Protein AF-A0A0G1TMY6-F1 (afdb_monomer_lite)

Structure (mmCIF, N/CA/C/O backbone):
data_AF-A0A0G1TMY6-F1
#
_entry.id   AF-A0A0G1TMY6-F1
#
loop_
_atom_site.group_PDB
_atom_site.id
_atom_site.type_symbol
_atom_site.label_atom_id
_atom_site.label_alt_id
_atom_site.label_comp_id
_atom_site.label_asym_id
_atom_site.label_entity_id
_atom_site.label_seq_id
_atom_site.pdbx_PDB_ins_code
_atom_site.Cartn_x
_atom_site.Cartn_y
_atom_site.Cartn_z
_atom_site.occupancy
_atom_site.B_iso_or_equiv
_atom_site.auth_seq_id
_atom_site.auth_comp_id
_atom_site.auth_asym_id
_atom_site.auth_atom_id
_atom_site.pdbx_PDB_model_num
ATOM 1 N N . MET A 1 1 ? -32.795 -0.953 56.205 1.00 45.03 1 MET A N 1
ATOM 2 C CA . MET A 1 1 ? -31.679 -1.814 55.763 1.00 45.03 1 MET A CA 1
ATOM 3 C C . MET A 1 1 ? -31.651 -1.761 54.246 1.00 45.03 1 MET A C 1
ATOM 5 O O . MET A 1 1 ? -32.540 -2.309 53.613 1.00 45.03 1 MET A O 1
ATOM 9 N N . LEU A 1 2 ? -30.744 -0.960 53.686 1.00 40.75 2 LEU A N 1
ATOM 10 C CA . LEU A 1 2 ? -30.638 -0.707 52.250 1.00 40.75 2 LEU A CA 1
ATOM 11 C C . LEU A 1 2 ? -29.616 -1.697 51.680 1.00 40.75 2 LEU A C 1
ATOM 13 O O . LEU A 1 2 ? -28.454 -1.643 52.072 1.00 40.75 2 LEU A O 1
ATOM 17 N N . LEU A 1 3 ? -30.034 -2.599 50.792 1.00 39.88 3 LEU A N 1
ATOM 18 C CA . LEU A 1 3 ? -29.113 -3.431 50.017 1.00 39.88 3 LEU A CA 1
ATOM 19 C C . LEU A 1 3 ? -29.182 -2.973 48.557 1.00 39.88 3 LEU A C 1
ATOM 21 O O . LEU A 1 3 ? -30.090 -3.339 47.817 1.00 39.88 3 LEU A O 1
ATOM 25 N N . ILE A 1 4 ? -28.234 -2.123 48.160 1.00 51.28 4 ILE A N 1
ATOM 26 C CA . ILE A 1 4 ? -27.965 -1.824 46.753 1.00 51.28 4 ILE A CA 1
ATOM 27 C C . ILE A 1 4 ? -27.020 -2.916 46.255 1.00 51.28 4 ILE A C 1
ATOM 29 O O . ILE A 1 4 ? -25.858 -2.950 46.655 1.00 51.28 4 ILE A O 1
ATOM 33 N N . ILE A 1 5 ? -27.495 -3.796 45.374 1.00 53.25 5 ILE A N 1
ATOM 34 C CA . ILE A 1 5 ? -26.620 -4.712 44.636 1.00 53.25 5 ILE A CA 1
ATOM 35 C C . ILE A 1 5 ? -26.305 -4.053 43.291 1.00 53.25 5 ILE A C 1
ATOM 37 O O . ILE A 1 5 ? -26.993 -4.254 42.295 1.00 53.25 5 ILE A O 1
ATOM 41 N N . SER A 1 6 ? -25.271 -3.209 43.277 1.00 55.19 6 SER A N 1
ATOM 42 C CA . SER A 1 6 ? -24.678 -2.671 42.050 1.00 55.19 6 SER A CA 1
ATOM 43 C C . SER A 1 6 ? -23.690 -3.691 41.487 1.00 55.19 6 SER A C 1
ATOM 45 O O . SER A 1 6 ? -22.488 -3.605 41.727 1.00 55.19 6 SER A O 1
ATOM 47 N N . GLY A 1 7 ? -24.195 -4.662 40.731 1.00 44.66 7 GLY A N 1
ATOM 48 C CA . GLY A 1 7 ? -23.375 -5.539 39.901 1.00 44.66 7 GLY A CA 1
ATOM 49 C C . GLY A 1 7 ? -23.225 -4.953 38.501 1.00 44.66 7 GLY A C 1
ATOM 50 O O . GLY A 1 7 ? -23.896 -5.401 37.579 1.00 44.66 7 GLY A O 1
ATOM 51 N N . LYS A 1 8 ? -22.368 -3.939 38.318 1.00 49.59 8 LYS A N 1
ATOM 52 C CA . LYS A 1 8 ? -21.868 -3.619 36.973 1.00 49.59 8 LYS A CA 1
ATOM 53 C C . LYS A 1 8 ? -20.913 -4.739 36.583 1.00 49.59 8 LYS A C 1
ATOM 55 O O . LYS A 1 8 ? -19.753 -4.729 36.984 1.00 49.59 8 LYS A O 1
ATOM 60 N N . THR A 1 9 ? -21.410 -5.715 35.834 1.00 45.44 9 THR A N 1
ATOM 61 C CA . THR A 1 9 ? -20.580 -6.725 35.180 1.00 45.44 9 THR A CA 1
ATOM 62 C C . THR A 1 9 ? -19.679 -6.007 34.181 1.00 45.44 9 THR A C 1
ATOM 64 O O . THR A 1 9 ? -20.089 -5.692 33.068 1.00 45.44 9 THR A O 1
ATOM 67 N N . SER A 1 10 ? -18.454 -5.679 34.583 1.00 50.59 10 SER A N 1
ATOM 68 C CA . SER A 1 10 ? -17.444 -5.176 33.663 1.00 50.59 10 SER A CA 1
ATOM 69 C C . SER A 1 10 ? -16.923 -6.362 32.858 1.00 50.59 10 SER A C 1
ATOM 71 O O . SER A 1 10 ? -15.898 -6.952 33.202 1.00 50.59 10 SER A O 1
ATOM 73 N N . ILE A 1 11 ? -17.638 -6.734 31.792 1.00 53.34 11 ILE A N 1
ATOM 74 C CA . ILE A 1 11 ? -16.990 -7.438 30.689 1.00 53.34 11 ILE A CA 1
ATOM 75 C C . ILE A 1 11 ? -15.902 -6.472 30.224 1.00 53.34 11 ILE A C 1
ATOM 77 O O . ILE A 1 11 ? -16.202 -5.374 29.757 1.00 53.34 11 ILE A O 1
ATOM 81 N N . ARG A 1 12 ? -14.631 -6.827 30.436 1.00 52.81 12 ARG A N 1
ATOM 82 C CA . ARG A 1 12 ? -13.525 -6.194 29.717 1.00 52.81 12 ARG A CA 1
ATOM 83 C C . ARG A 1 12 ? -13.838 -6.456 28.250 1.00 52.81 12 ARG A C 1
ATOM 85 O O . ARG A 1 12 ? -13.620 -7.569 27.782 1.00 52.81 12 ARG A O 1
ATOM 92 N N . ALA A 1 13 ? -14.451 -5.489 27.573 1.00 53.78 13 ALA A N 1
ATOM 93 C CA . ALA A 1 13 ? -14.587 -5.530 26.134 1.00 53.78 13 ALA A CA 1
ATOM 94 C C . ALA A 1 13 ? -13.156 -5.629 25.608 1.00 53.78 13 ALA A C 1
ATOM 96 O O . ALA A 1 13 ? -12.384 -4.679 25.732 1.00 53.78 13 ALA A O 1
ATOM 97 N N . ALA A 1 14 ? -12.758 -6.810 25.137 1.00 56.72 14 ALA A N 1
ATOM 98 C CA . ALA A 1 14 ? -11.643 -6.867 24.215 1.00 56.72 14 ALA A CA 1
ATOM 99 C C . ALA A 1 14 ? -12.037 -5.926 23.073 1.00 56.72 14 ALA A C 1
ATOM 101 O O . ALA A 1 14 ? -13.145 -6.057 22.546 1.00 56.72 14 ALA A O 1
ATOM 102 N N . GLU A 1 15 ? -11.209 -4.924 22.775 1.00 69.81 15 GLU A N 1
ATOM 103 C CA . GLU A 1 15 ? -11.466 -4.080 21.615 1.00 69.81 15 GLU A CA 1
ATOM 104 C C . GLU A 1 15 ? -11.526 -4.997 20.397 1.00 69.81 15 GLU A C 1
ATOM 106 O O . GLU A 1 15 ? -10.568 -5.701 20.077 1.00 69.81 15 GLU A O 1
ATOM 111 N N . LEU A 1 16 ? -12.704 -5.059 19.785 1.00 83.69 16 LEU A N 1
ATOM 112 C CA . LEU A 1 16 ? -12.923 -5.817 18.571 1.00 83.69 16 LEU A CA 1
ATOM 113 C C . LEU A 1 16 ? -12.031 -5.224 17.475 1.00 83.69 16 LEU A C 1
ATOM 115 O O . LEU A 1 16 ? -12.113 -4.030 17.187 1.00 83.69 16 LEU A O 1
ATOM 119 N N . ASP A 1 17 ? -11.189 -6.055 16.865 1.00 90.25 17 ASP A N 1
ATOM 120 C CA . ASP A 1 17 ? -10.366 -5.634 15.736 1.00 90.25 17 ASP A CA 1
ATOM 121 C C . ASP A 1 17 ? -11.223 -5.549 14.467 1.00 90.25 17 ASP A C 1
ATOM 123 O O . ASP A 1 17 ? -11.529 -6.553 13.828 1.00 90.25 17 ASP A O 1
ATOM 127 N N . LEU A 1 18 ? -11.617 -4.327 14.121 1.00 94.38 18 LEU A N 1
ATOM 128 C CA . LEU A 1 18 ? -12.495 -4.021 12.993 1.00 94.38 18 LEU A CA 1
ATOM 129 C C . LEU A 1 18 ? -11.741 -3.747 11.681 1.00 94.38 18 LEU A C 1
ATOM 131 O O . LEU A 1 18 ? -12.359 -3.422 10.667 1.00 94.38 18 LEU A O 1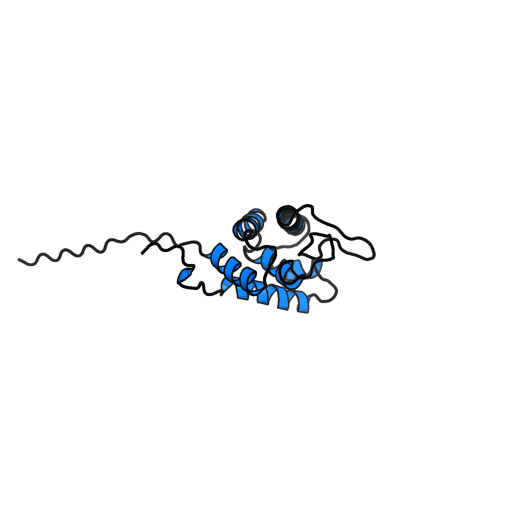
ATOM 135 N N . ARG A 1 19 ? -10.407 -3.849 11.663 1.00 97.25 19 ARG A N 1
ATOM 136 C CA . ARG A 1 19 ? -9.581 -3.412 10.521 1.00 97.25 19 ARG A CA 1
ATOM 137 C C . ARG A 1 19 ? -9.896 -4.168 9.232 1.00 97.25 19 ARG A C 1
ATOM 139 O O . ARG A 1 19 ? -9.962 -3.564 8.159 1.00 97.25 19 ARG A O 1
ATOM 146 N N . ALA A 1 20 ? -10.117 -5.478 9.328 1.00 97.31 20 ALA A N 1
ATOM 147 C CA . ALA A 1 20 ? -10.471 -6.302 8.176 1.00 97.31 20 ALA A CA 1
ATOM 148 C C . ALA A 1 20 ? -11.829 -5.893 7.586 1.00 97.31 20 ALA A C 1
ATOM 150 O O . ALA A 1 20 ? -11.965 -5.780 6.369 1.00 97.31 20 ALA A O 1
ATOM 151 N N . ASP A 1 21 ? -12.809 -5.593 8.438 1.00 96.69 21 ASP A N 1
ATOM 152 C CA . ASP A 1 21 ? -14.136 -5.146 8.016 1.00 96.69 21 ASP A CA 1
ATOM 153 C C . ASP A 1 21 ? -14.086 -3.748 7.384 1.00 96.69 21 ASP A C 1
ATOM 155 O O . ASP A 1 21 ? -14.669 -3.520 6.323 1.00 96.69 21 ASP A O 1
ATOM 159 N N . GLN A 1 22 ? -13.305 -2.829 7.959 1.00 97.94 22 GLN A N 1
ATOM 160 C CA . GLN A 1 22 ? -13.047 -1.511 7.371 1.00 97.94 22 GLN A CA 1
ATOM 161 C C . GLN A 1 22 ? -12.442 -1.618 5.966 1.00 97.94 22 GLN A C 1
ATOM 163 O O . GLN A 1 22 ? -12.885 -0.952 5.025 1.00 97.94 22 GLN A O 1
ATOM 168 N N . MET A 1 23 ? -11.443 -2.487 5.798 1.00 98.56 23 MET A N 1
ATOM 169 C CA . MET A 1 23 ? -10.831 -2.734 4.497 1.00 98.56 23 MET A CA 1
ATOM 170 C C . MET A 1 23 ? -11.834 -3.352 3.518 1.00 98.56 23 MET A C 1
ATOM 172 O O . MET A 1 23 ? -11.931 -2.893 2.378 1.00 98.56 23 MET A O 1
ATOM 176 N N . ARG A 1 24 ? -12.634 -4.325 3.970 1.00 98.19 24 ARG A N 1
ATOM 177 C CA . ARG A 1 24 ? -13.669 -4.980 3.162 1.00 98.19 24 ARG A CA 1
ATOM 178 C C . ARG A 1 24 ? -14.692 -3.993 2.620 1.00 98.19 24 ARG A C 1
ATOM 180 O O . ARG A 1 24 ? -15.034 -4.075 1.439 1.00 98.19 24 ARG A O 1
ATOM 187 N N . VAL A 1 25 ? -15.151 -3.038 3.433 1.00 98.06 25 VAL A N 1
ATOM 188 C CA . VAL A 1 25 ? -16.073 -1.974 2.996 1.00 98.06 25 VAL A CA 1
ATOM 189 C C . VAL A 1 25 ? -15.495 -1.216 1.799 1.00 98.06 25 VAL A C 1
ATOM 191 O O . VAL A 1 25 ? -16.181 -1.000 0.795 1.00 98.06 25 VAL A O 1
ATOM 194 N N . VAL A 1 26 ? -14.214 -0.843 1.867 1.00 98.38 26 VAL A N 1
ATOM 195 C CA . VAL A 1 26 ? -13.546 -0.122 0.778 1.00 98.38 26 VAL A CA 1
ATOM 196 C C . VAL A 1 26 ? -13.371 -1.018 -0.445 1.00 98.38 26 VAL A C 1
ATOM 198 O O . VAL A 1 26 ? -13.801 -0.628 -1.527 1.00 98.38 26 VAL A O 1
ATOM 201 N N . LEU A 1 27 ? -12.814 -2.221 -0.298 1.00 98.56 27 LEU A N 1
ATOM 202 C CA . LEU A 1 27 ? -12.612 -3.145 -1.422 1.00 98.56 27 LEU A CA 1
ATOM 203 C C . LEU A 1 27 ? -13.929 -3.474 -2.142 1.00 98.56 27 LEU A C 1
ATOM 205 O O . LEU A 1 27 ? -13.966 -3.502 -3.375 1.00 98.56 27 LEU A O 1
ATOM 209 N N . THR A 1 28 ? -15.023 -3.624 -1.388 1.00 98.06 28 THR A N 1
ATOM 210 C CA . THR A 1 28 ? -16.368 -3.872 -1.930 1.00 98.06 28 THR A CA 1
ATOM 211 C C . THR A 1 28 ? -16.833 -2.687 -2.762 1.00 98.06 28 THR A C 1
ATOM 213 O O . THR A 1 28 ? -17.266 -2.859 -3.897 1.00 98.06 28 THR A O 1
ATOM 216 N N . LYS A 1 29 ? -16.670 -1.461 -2.249 1.00 97.69 29 LYS A N 1
ATOM 217 C CA . LYS A 1 29 ? -17.054 -0.233 -2.959 1.00 97.69 29 LYS A CA 1
ATOM 218 C C . LYS A 1 29 ? -16.356 -0.072 -4.314 1.00 97.69 29 LYS A C 1
ATOM 220 O O . LYS A 1 29 ? -16.928 0.533 -5.219 1.00 97.69 29 LYS A O 1
ATOM 225 N N . TYR A 1 30 ? -15.136 -0.585 -4.457 1.00 97.69 30 TYR A N 1
ATOM 226 C CA . TYR A 1 30 ? -14.381 -0.516 -5.711 1.00 97.69 30 TYR A CA 1
ATOM 227 C C . TYR A 1 30 ? -14.542 -1.758 -6.602 1.00 97.69 30 TYR A C 1
ATOM 229 O O . TYR A 1 30 ? -13.958 -1.785 -7.685 1.00 97.69 30 TYR A O 1
ATOM 237 N N . ASN A 1 31 ? -15.363 -2.743 -6.206 1.00 97.94 31 ASN A N 1
ATOM 238 C CA . ASN A 1 31 ? -15.485 -4.047 -6.872 1.00 97.94 31 ASN A CA 1
ATOM 239 C C . ASN A 1 31 ? -14.110 -4.696 -7.086 1.00 97.94 31 ASN A C 1
ATOM 241 O O . ASN A 1 31 ? -13.765 -5.119 -8.191 1.00 97.94 31 ASN A O 1
ATOM 245 N N . SER A 1 32 ? -13.290 -4.680 -6.037 1.00 98.31 32 SER A N 1
ATOM 246 C CA . SER A 1 32 ? -11.913 -5.146 -6.105 1.00 98.31 32 SER A CA 1
ATOM 247 C C . SER A 1 32 ? -11.846 -6.672 -6.252 1.00 98.31 32 SER A C 1
ATOM 249 O O . SER A 1 32 ? -12.490 -7.379 -5.474 1.00 98.31 32 SER A O 1
ATOM 251 N N . PRO A 1 33 ? -11.003 -7.210 -7.154 1.00 98.06 33 PRO A N 1
ATOM 252 C CA . PRO A 1 33 ? -10.679 -8.637 -7.168 1.00 98.06 33 PRO A CA 1
ATOM 253 C C . PRO A 1 33 ? -9.870 -9.093 -5.941 1.00 98.06 33 PRO A C 1
ATOM 255 O O . PRO A 1 33 ? -9.643 -10.284 -5.776 1.00 98.06 33 PRO A O 1
ATOM 258 N N . MET A 1 34 ? -9.432 -8.167 -5.082 1.00 98.44 34 MET A N 1
ATOM 259 C CA . MET A 1 34 ? -8.710 -8.460 -3.841 1.00 98.44 34 MET A CA 1
ATOM 260 C C . MET A 1 34 ? -9.649 -8.673 -2.640 1.00 98.44 34 MET A C 1
ATOM 262 O O . MET A 1 34 ? -9.177 -8.809 -1.511 1.00 98.44 34 MET A O 1
ATOM 266 N N . LEU A 1 35 ? -10.972 -8.674 -2.848 1.00 98.31 35 LEU A N 1
ATOM 267 C CA . LEU A 1 35 ? -11.945 -9.023 -1.809 1.00 98.31 35 LEU A CA 1
ATOM 268 C C . LEU A 1 35 ? -11.655 -10.406 -1.212 1.00 98.31 35 LEU A C 1
ATOM 270 O O . LEU A 1 35 ? -11.364 -11.352 -1.939 1.00 98.31 35 LEU A O 1
ATOM 274 N N . GLY A 1 36 ? -11.751 -10.523 0.114 1.00 98.19 36 GLY A N 1
ATOM 275 C CA . GLY A 1 36 ? -11.400 -11.747 0.844 1.00 98.19 36 GLY A CA 1
ATOM 276 C C . GLY A 1 36 ? -9.930 -11.831 1.276 1.00 98.19 36 GLY A C 1
ATOM 277 O O . GLY A 1 36 ? -9.585 -12.702 2.073 1.00 98.19 36 GLY A O 1
ATOM 278 N N . LEU A 1 37 ? -9.069 -10.919 0.809 1.00 98.75 37 LEU A N 1
ATOM 279 C CA . LEU A 1 37 ? -7.649 -10.863 1.180 1.00 98.75 37 LEU A CA 1
ATOM 280 C C . LEU A 1 37 ? -7.358 -9.866 2.310 1.00 98.75 37 LEU A C 1
ATOM 282 O O . LEU A 1 37 ? -6.196 -9.556 2.562 1.00 98.75 37 LEU A O 1
ATOM 286 N N . GLU A 1 38 ? -8.378 -9.348 2.999 1.00 98.56 38 GLU A N 1
ATOM 287 C CA . GLU A 1 38 ? -8.227 -8.247 3.961 1.00 98.56 38 GLU A CA 1
ATOM 288 C C . GLU A 1 38 ? -7.252 -8.603 5.089 1.00 98.56 38 GLU A C 1
ATOM 290 O O . GLU A 1 38 ? -6.321 -7.853 5.381 1.00 98.56 38 GLU A O 1
ATOM 295 N N . ASN A 1 39 ? -7.406 -9.796 5.667 1.00 98.50 39 ASN A N 1
ATOM 296 C CA . ASN A 1 39 ? -6.508 -10.284 6.712 1.00 98.50 39 ASN A CA 1
ATOM 297 C C . ASN A 1 39 ? -5.083 -10.511 6.197 1.00 98.50 39 ASN A C 1
ATOM 299 O O . ASN A 1 39 ? -4.132 -10.227 6.916 1.00 98.50 39 ASN A O 1
ATOM 303 N N . ILE A 1 40 ? -4.925 -10.987 4.959 1.00 98.81 40 ILE A N 1
ATOM 304 C CA . ILE A 1 40 ? -3.605 -11.214 4.354 1.00 98.81 40 ILE A CA 1
ATOM 305 C C . ILE A 1 40 ? -2.896 -9.874 4.139 1.00 98.81 40 ILE A C 1
ATOM 307 O O . ILE A 1 40 ? -1.736 -9.729 4.507 1.00 98.81 40 ILE A O 1
ATOM 311 N N . LEU A 1 41 ? -3.602 -8.866 3.621 1.00 98.88 41 LEU A N 1
ATOM 312 C CA . LEU A 1 41 ? -3.076 -7.508 3.459 1.00 98.88 41 LEU A CA 1
ATOM 313 C C . LEU A 1 41 ? -2.592 -6.923 4.791 1.00 98.88 41 LEU A C 1
ATOM 315 O O . LEU A 1 41 ? -1.476 -6.408 4.855 1.00 98.88 41 LEU A O 1
ATOM 319 N N . ILE A 1 42 ? -3.407 -7.037 5.844 1.00 98.81 42 ILE A N 1
ATOM 320 C CA . ILE A 1 42 ? -3.086 -6.541 7.189 1.00 98.81 42 ILE A CA 1
ATOM 321 C C . ILE A 1 42 ? -1.872 -7.273 7.759 1.00 98.81 42 ILE A C 1
ATOM 323 O O . ILE A 1 42 ? -0.863 -6.646 8.073 1.00 98.81 42 ILE A O 1
ATOM 327 N N . GLN A 1 43 ? -1.944 -8.601 7.846 1.00 98.75 43 GLN A N 1
ATOM 328 C CA . GLN A 1 43 ? -0.915 -9.405 8.502 1.00 98.75 43 GLN A CA 1
ATOM 329 C C . GLN A 1 43 ? 0.419 -9.334 7.760 1.00 98.75 43 GLN A C 1
ATOM 331 O O . GLN A 1 43 ? 1.472 -9.262 8.392 1.00 98.75 43 GLN A O 1
ATOM 336 N N . THR A 1 44 ? 0.406 -9.311 6.423 1.00 98.88 44 THR A N 1
ATOM 337 C CA . THR A 1 44 ? 1.634 -9.146 5.643 1.00 98.88 44 THR A CA 1
ATOM 338 C C . THR A 1 44 ? 2.224 -7.750 5.826 1.00 98.88 44 THR A C 1
ATOM 340 O O . THR A 1 44 ? 3.438 -7.633 5.981 1.00 98.88 44 THR A O 1
ATOM 343 N N . ALA A 1 45 ? 1.412 -6.689 5.857 1.00 98.81 45 ALA A N 1
ATOM 344 C CA . ALA A 1 45 ? 1.921 -5.349 6.145 1.00 98.81 45 ALA A CA 1
ATOM 345 C C . ALA A 1 45 ? 2.612 -5.303 7.519 1.00 98.81 45 ALA A C 1
ATOM 347 O O . ALA A 1 45 ? 3.773 -4.900 7.612 1.00 98.81 45 ALA A O 1
ATOM 348 N N . GLU A 1 46 ? 1.952 -5.811 8.559 1.00 98.62 46 GLU A N 1
ATOM 349 C CA . GLU A 1 46 ? 2.485 -5.842 9.925 1.00 98.62 46 GLU A CA 1
ATOM 350 C C . GLU A 1 46 ? 3.755 -6.687 10.047 1.00 98.62 46 GLU A C 1
ATOM 352 O O . GLU A 1 46 ? 4.733 -6.247 10.654 1.00 98.62 46 GLU A O 1
ATOM 357 N N . LYS A 1 47 ? 3.787 -7.862 9.404 1.00 98.69 47 LYS A N 1
ATOM 358 C CA . LYS A 1 47 ? 4.968 -8.736 9.326 1.00 98.69 47 LYS A CA 1
ATOM 359 C C . LYS A 1 47 ? 6.209 -7.999 8.816 1.00 98.69 47 LYS A C 1
ATOM 361 O O . LYS A 1 47 ? 7.322 -8.331 9.217 1.00 98.69 47 LYS A O 1
ATOM 366 N N . TYR A 1 48 ? 6.028 -7.015 7.939 1.00 98.62 48 TYR A N 1
ATOM 367 C CA . TYR A 1 48 ? 7.104 -6.219 7.353 1.00 98.62 48 TYR A CA 1
ATOM 368 C C . TYR A 1 48 ? 7.259 -4.824 7.981 1.00 98.62 48 TYR A C 1
ATOM 370 O O . TYR A 1 48 ? 8.019 -4.007 7.459 1.00 98.62 48 TYR A O 1
ATOM 378 N N . GLY A 1 49 ? 6.583 -4.547 9.102 1.00 98.06 49 GLY A N 1
ATOM 379 C CA . GLY A 1 49 ? 6.664 -3.264 9.806 1.00 98.06 49 GLY A CA 1
ATOM 380 C C . GLY A 1 49 ? 6.002 -2.102 9.060 1.00 98.06 49 GLY A C 1
ATOM 381 O O . GLY A 1 49 ? 6.375 -0.948 9.261 1.00 98.06 49 GLY A O 1
ATOM 382 N N . LEU A 1 50 ? 5.053 -2.398 8.173 1.00 98.56 50 LEU A N 1
ATOM 383 C CA . LEU A 1 50 ? 4.299 -1.419 7.395 1.00 98.56 50 LEU A CA 1
ATOM 384 C C . LEU A 1 50 ? 2.977 -1.084 8.099 1.00 98.56 50 LEU A C 1
ATOM 386 O O . LEU A 1 50 ? 2.412 -1.908 8.817 1.00 98.56 50 LEU A O 1
ATOM 390 N N . ASP A 1 51 ? 2.440 0.113 7.846 1.00 98.31 51 ASP A N 1
ATOM 391 C CA . ASP A 1 51 ? 1.067 0.442 8.247 1.00 98.31 51 ASP A CA 1
ATOM 392 C C . ASP A 1 51 ? 0.082 -0.562 7.623 1.00 98.31 51 ASP A C 1
ATOM 394 O O . ASP A 1 51 ? 0.161 -0.849 6.426 1.00 98.31 51 ASP A O 1
ATOM 398 N N . TRP A 1 52 ? -0.860 -1.075 8.420 1.00 98.62 52 TRP A N 1
ATOM 399 C CA . TRP A 1 52 ? -1.776 -2.152 8.021 1.00 98.62 52 TRP A CA 1
ATOM 400 C C . TRP A 1 52 ? -2.643 -1.825 6.794 1.00 98.62 52 TRP A C 1
ATOM 402 O O . TRP A 1 52 ? -3.148 -2.729 6.132 1.00 98.62 52 TRP A O 1
ATOM 412 N N . THR A 1 53 ? -2.814 -0.541 6.464 1.00 98.81 53 THR A N 1
ATOM 413 C CA . THR A 1 53 ? -3.556 -0.105 5.271 1.00 98.81 53 THR A CA 1
ATOM 414 C C . THR A 1 53 ? -2.687 0.053 4.031 1.00 98.81 53 THR A C 1
ATOM 416 O O . THR A 1 53 ? -3.221 0.134 2.924 1.00 98.81 53 THR A O 1
ATOM 419 N N . LEU A 1 54 ? -1.361 0.113 4.184 1.00 98.88 54 LEU A N 1
ATOM 420 C CA . LEU A 1 54 ? -0.459 0.608 3.148 1.00 98.88 54 LEU A CA 1
ATOM 421 C C . LEU A 1 54 ? -0.507 -0.242 1.876 1.00 98.88 54 LEU A C 1
ATOM 423 O O . LEU A 1 54 ? -0.614 0.310 0.786 1.00 98.88 54 LEU A O 1
ATOM 427 N N . LEU A 1 55 ? -0.473 -1.571 1.998 1.00 98.88 55 LEU A N 1
ATOM 428 C CA . LEU A 1 55 ? -0.509 -2.461 0.832 1.00 98.88 55 LEU A CA 1
ATOM 429 C C . LEU A 1 55 ? -1.824 -2.309 0.058 1.00 98.88 55 LEU A C 1
ATOM 431 O O . LEU A 1 55 ? -1.809 -2.189 -1.163 1.00 98.88 55 LEU A O 1
ATOM 435 N N . ALA A 1 56 ? -2.962 -2.241 0.749 1.00 98.88 56 ALA A N 1
ATOM 436 C CA . ALA A 1 56 ? -4.241 -1.992 0.092 1.00 98.88 56 ALA A CA 1
ATOM 437 C C . ALA A 1 56 ? -4.261 -0.605 -0.571 1.00 98.88 56 ALA A C 1
ATOM 439 O O . ALA A 1 56 ? -4.684 -0.471 -1.715 1.00 98.88 56 ALA A O 1
ATOM 440 N N . ALA A 1 57 ? -3.760 0.422 0.117 1.00 98.88 57 ALA A N 1
ATOM 441 C CA . ALA A 1 57 ? -3.754 1.790 -0.381 1.00 98.88 57 ALA A CA 1
ATOM 442 C C . ALA A 1 57 ? -2.884 1.975 -1.632 1.00 98.88 57 ALA A C 1
ATOM 444 O O . ALA A 1 57 ? -3.324 2.639 -2.567 1.00 98.88 57 ALA A O 1
ATOM 445 N N . ILE A 1 58 ? -1.701 1.351 -1.690 1.00 98.88 58 ILE A N 1
ATOM 446 C CA . ILE A 1 58 ? -0.858 1.361 -2.894 1.00 98.88 58 ILE A CA 1
ATOM 447 C C . ILE A 1 58 ? -1.603 0.693 -4.056 1.00 98.88 58 ILE A C 1
ATOM 449 O O . ILE A 1 58 ? -1.674 1.265 -5.138 1.00 98.88 58 ILE A O 1
ATOM 453 N N . ALA A 1 59 ? -2.229 -0.468 -3.837 1.00 98.81 59 ALA A N 1
ATOM 454 C CA . ALA A 1 59 ? -3.030 -1.112 -4.880 1.00 98.81 59 ALA A CA 1
ATOM 455 C C . ALA A 1 59 ? -4.211 -0.233 -5.338 1.00 98.81 59 ALA A C 1
ATOM 457 O O . ALA A 1 59 ? -4.547 -0.193 -6.523 1.00 98.81 59 ALA A O 1
ATOM 458 N N . GLY A 1 60 ? -4.834 0.502 -4.413 1.00 98.75 60 GLY A N 1
ATOM 459 C CA . GLY A 1 60 ? -5.839 1.526 -4.703 1.00 98.75 60 GLY A CA 1
ATOM 460 C C . GLY A 1 60 ? -5.317 2.602 -5.655 1.00 98.75 60 GLY A C 1
ATOM 461 O O . GLY A 1 60 ? -5.955 2.876 -6.673 1.00 98.75 60 GLY A O 1
ATOM 462 N N . THR A 1 61 ? -4.145 3.161 -5.349 1.00 98.69 61 THR A N 1
ATOM 463 C CA . THR A 1 61 ? -3.472 4.189 -6.157 1.00 98.69 61 THR A CA 1
ATOM 464 C C . THR A 1 61 ? -3.112 3.691 -7.552 1.00 98.69 61 THR A C 1
ATOM 466 O O . THR A 1 61 ? -3.372 4.387 -8.527 1.00 98.69 61 THR A O 1
ATOM 469 N N . GLU A 1 62 ? -2.540 2.493 -7.649 1.00 98.12 62 GLU A N 1
ATOM 470 C CA . GLU A 1 62 ? -1.927 1.992 -8.885 1.00 98.12 62 GLU A CA 1
ATOM 471 C C . GLU A 1 62 ? -2.937 1.360 -9.843 1.00 98.12 62 GLU A C 1
ATOM 473 O O . GLU A 1 62 ? -2.810 1.463 -11.060 1.00 98.12 62 GLU A O 1
ATOM 478 N N . SER A 1 63 ? -3.955 0.688 -9.308 1.00 98.25 63 SER A N 1
ATOM 479 C CA . SER A 1 63 ? -4.846 -0.142 -10.123 1.00 98.25 63 SER A CA 1
ATOM 480 C C . SER A 1 63 ? -6.295 -0.127 -9.653 1.00 98.25 63 SER A C 1
ATOM 482 O O . SER A 1 63 ? -7.080 -0.9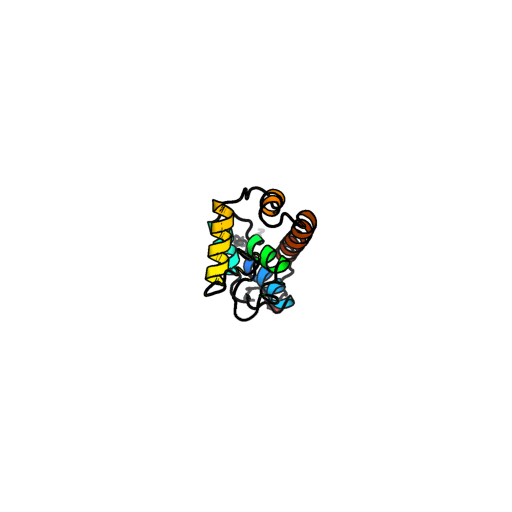91 -10.042 1.00 98.25 63 SER A O 1
ATOM 484 N N . SER A 1 64 ? -6.692 0.832 -8.808 1.00 98.38 64 SER A N 1
ATOM 485 C CA . SER A 1 64 ? -8.016 0.819 -8.169 1.00 98.38 64 SER A CA 1
ATOM 486 C C . SER A 1 64 ? -8.290 -0.518 -7.466 1.00 98.38 64 SER A C 1
ATOM 488 O O . SER A 1 64 ? -9.330 -1.142 -7.676 1.00 98.38 64 SER A O 1
ATOM 490 N N . PHE A 1 65 ? -7.328 -0.965 -6.654 1.00 98.56 65 PHE A N 1
ATOM 491 C CA . PHE A 1 65 ? -7.356 -2.226 -5.911 1.00 98.56 65 PHE A CA 1
ATOM 492 C C . PHE A 1 65 ? -7.395 -3.463 -6.821 1.00 98.56 65 PHE A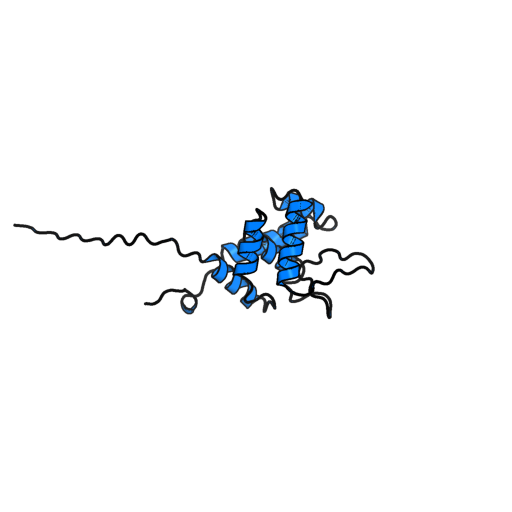 C 1
ATOM 494 O O . PHE A 1 65 ? -8.203 -4.364 -6.621 1.00 98.56 65 PHE A O 1
ATOM 501 N N . GLY A 1 66 ? -6.555 -3.503 -7.854 1.00 97.94 66 GLY A N 1
ATOM 502 C CA . GLY A 1 66 ? -6.430 -4.631 -8.783 1.00 97.94 66 GLY A CA 1
ATOM 503 C C . GLY A 1 66 ? -7.448 -4.650 -9.922 1.00 97.94 66 GLY A C 1
ATOM 504 O O . GLY A 1 66 ? -7.381 -5.528 -10.777 1.00 97.94 66 GLY A O 1
ATOM 505 N N . LYS A 1 67 ? -8.376 -3.689 -9.976 1.00 97.50 67 LYS A N 1
ATOM 506 C CA . LYS A 1 67 ? -9.391 -3.605 -11.037 1.00 97.50 67 LYS A CA 1
ATOM 507 C C . LYS A 1 67 ? -8.800 -3.214 -12.395 1.00 97.50 67 LYS A C 1
ATOM 509 O O . LYS A 1 67 ? -9.251 -3.699 -13.426 1.00 97.50 67 LYS A O 1
ATOM 514 N N . HIS A 1 68 ? -7.800 -2.341 -12.390 1.00 96.81 68 HIS A N 1
ATOM 515 C CA . HIS A 1 68 ? -7.123 -1.815 -13.573 1.00 96.81 68 HIS A CA 1
ATOM 516 C C . HIS A 1 68 ? -5.661 -2.264 -13.581 1.00 96.81 68 HIS A C 1
ATOM 518 O O . HIS A 1 68 ? -4.743 -1.450 -13.538 1.00 96.81 68 HIS A O 1
ATOM 524 N N . MET A 1 69 ? -5.448 -3.578 -13.580 1.00 94.50 69 MET A N 1
ATOM 525 C CA . MET A 1 69 ? -4.126 -4.168 -13.785 1.00 94.50 69 MET A CA 1
ATOM 526 C C . MET A 1 69 ? -3.954 -4.593 -15.251 1.00 94.50 69 MET A C 1
ATOM 528 O O . MET A 1 69 ? -4.948 -4.764 -15.965 1.00 94.50 69 MET A O 1
ATOM 532 N N . PRO A 1 70 ? -2.715 -4.758 -15.736 1.00 90.88 70 PRO A N 1
ATOM 533 C CA . PRO A 1 70 ? -2.493 -5.194 -17.106 1.00 90.88 70 PRO A CA 1
ATOM 534 C C . PRO A 1 70 ? -3.178 -6.539 -17.422 1.00 90.88 70 PRO A C 1
ATOM 536 O O . PRO A 1 70 ? -3.182 -7.440 -16.585 1.00 90.88 70 PRO A O 1
ATOM 539 N N . HIS A 1 71 ? -3.678 -6.710 -18.653 1.00 89.62 71 HIS A N 1
ATOM 540 C CA . HIS A 1 71 ? -4.341 -7.953 -19.082 1.00 89.62 71 HIS A CA 1
ATOM 541 C C . HIS A 1 71 ? -3.463 -9.189 -18.822 1.00 89.62 71 HIS A C 1
ATOM 543 O O . HIS A 1 71 ? -2.237 -9.120 -18.995 1.00 89.62 71 HIS A O 1
ATOM 549 N N . GLU A 1 72 ? -4.106 -10.275 -18.370 1.00 90.50 72 GLU A N 1
ATOM 550 C CA . GLU A 1 72 ? -3.492 -11.579 -18.055 1.00 90.50 72 GLU A CA 1
ATOM 551 C C . GLU A 1 72 ? -2.243 -11.492 -17.164 1.00 90.50 72 GLU A C 1
ATOM 553 O O . GLU A 1 72 ? -1.307 -12.279 -17.274 1.00 90.50 72 GLU A O 1
ATOM 558 N N . CYS A 1 73 ? -2.209 -10.511 -16.264 1.00 95.19 73 CYS A N 1
ATOM 559 C CA . CYS A 1 73 ? -1.086 -10.314 -15.366 1.00 95.19 73 CYS A CA 1
ATOM 560 C C . CYS A 1 73 ? -1.556 -9.809 -14.014 1.00 95.19 73 CYS A C 1
ATOM 562 O O . CYS A 1 73 ? -2.051 -8.689 -13.886 1.00 95.19 73 CYS A O 1
ATOM 564 N N . ILE A 1 74 ? -1.344 -10.624 -12.987 1.00 98.12 74 ILE A N 1
ATOM 565 C CA . ILE A 1 74 ? -1.633 -10.220 -11.619 1.00 98.12 74 ILE A CA 1
ATOM 566 C C . ILE A 1 74 ? -0.501 -9.307 -11.164 1.00 98.12 74 ILE A C 1
ATOM 568 O O . ILE A 1 74 ? 0.599 -9.766 -10.867 1.00 98.12 74 ILE A O 1
ATOM 572 N N . ASN A 1 75 ? -0.764 -8.004 -11.149 1.00 98.25 75 ASN A N 1
ATOM 573 C CA . ASN A 1 75 ? 0.125 -7.003 -10.572 1.00 98.25 75 ASN A CA 1
ATOM 574 C C . ASN A 1 75 ? -0.685 -5.756 -10.181 1.00 98.25 75 ASN A C 1
ATOM 576 O O . ASN A 1 75 ? -0.731 -4.785 -10.938 1.00 98.25 75 ASN A O 1
ATOM 580 N N . PRO A 1 76 ? -1.341 -5.761 -9.007 1.00 98.31 76 PRO A N 1
ATOM 581 C CA . PRO A 1 76 ? -2.162 -4.631 -8.578 1.00 98.31 76 PRO A CA 1
ATOM 582 C C . PRO A 1 76 ? -1.325 -3.408 -8.156 1.00 98.31 76 PRO A C 1
ATOM 584 O O . PRO A 1 76 ? -1.890 -2.374 -7.814 1.00 98.31 76 PRO A O 1
ATOM 587 N N . TYR A 1 77 ? 0.004 -3.519 -8.168 1.00 98.31 77 TYR A N 1
ATOM 588 C CA . TYR A 1 77 ? 0.939 -2.544 -7.614 1.00 98.31 77 TYR A CA 1
ATOM 589 C C . TYR A 1 77 ? 1.739 -1.784 -8.676 1.00 98.31 77 TYR A C 1
ATOM 591 O O . TYR A 1 77 ? 2.530 -0.920 -8.330 1.00 98.31 77 TYR A O 1
ATOM 599 N N . GLY A 1 78 ? 1.645 -2.164 -9.954 1.00 96.19 78 GLY A N 1
ATOM 600 C CA . GLY A 1 78 ? 2.562 -1.639 -10.974 1.00 96.19 78 GLY A CA 1
ATOM 601 C C . GLY A 1 78 ? 4.038 -1.984 -10.706 1.00 96.19 78 GLY A C 1
ATOM 602 O O . GLY A 1 78 ? 4.945 -1.375 -11.269 1.00 96.19 78 GLY A O 1
ATOM 603 N N . TRP A 1 79 ? 4.308 -2.961 -9.834 1.00 97.12 79 TRP A N 1
ATOM 604 C CA . TRP A 1 79 ? 5.652 -3.228 -9.335 1.00 97.12 79 TRP A CA 1
ATOM 605 C C . TRP A 1 79 ? 6.508 -3.927 -10.388 1.00 97.12 79 TRP A C 1
ATOM 607 O O . TRP A 1 79 ? 6.114 -4.970 -10.906 1.00 97.12 79 TRP A O 1
ATOM 617 N N . GLY A 1 80 ? 7.700 -3.397 -10.669 1.00 94.50 80 GLY A N 1
ATOM 618 C CA . GLY A 1 80 ? 8.607 -3.996 -11.651 1.00 94.50 80 GLY A CA 1
ATOM 619 C C . GLY A 1 80 ? 8.077 -3.925 -13.086 1.00 94.50 80 GLY A C 1
ATOM 620 O O . GLY A 1 80 ? 8.259 -4.872 -13.846 1.00 94.50 80 GLY A O 1
ATOM 621 N N . ILE A 1 81 ? 7.402 -2.831 -13.448 1.00 91.00 81 ILE A N 1
ATOM 622 C CA . ILE A 1 81 ? 6.973 -2.542 -14.821 1.00 91.00 81 ILE A CA 1
ATOM 623 C C . ILE A 1 81 ? 7.810 -1.375 -15.359 1.00 91.00 81 ILE A C 1
ATOM 625 O O . ILE A 1 81 ? 7.826 -0.303 -14.758 1.00 91.00 81 ILE A O 1
ATOM 629 N N . TYR A 1 82 ? 8.528 -1.582 -16.466 1.00 8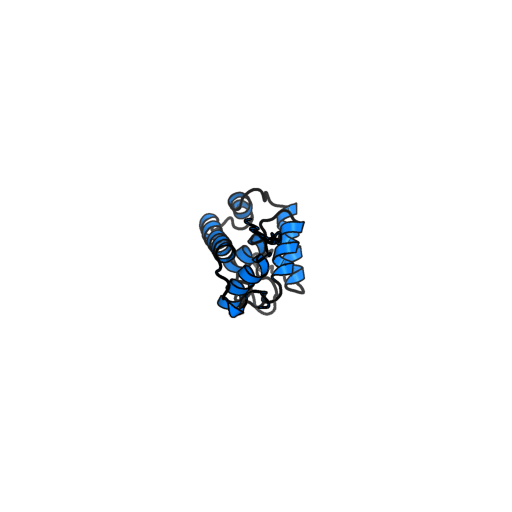9.69 82 TYR A N 1
ATOM 630 C CA . TYR A 1 82 ? 9.327 -0.547 -17.138 1.00 89.69 82 TYR A CA 1
ATOM 631 C C . TYR A 1 82 ? 9.622 -0.940 -18.592 1.00 89.69 82 TYR A C 1
ATOM 633 O O . TYR A 1 82 ? 10.059 -2.058 -18.861 1.00 89.69 82 TYR A O 1
ATOM 641 N N . GLY A 1 83 ? 9.419 -0.014 -19.535 1.00 88.38 83 GLY A N 1
ATOM 642 C CA . GLY A 1 83 ? 9.540 -0.313 -20.968 1.00 88.38 83 GLY A CA 1
ATOM 643 C C . GLY A 1 83 ? 8.667 -1.510 -21.358 1.00 88.38 83 GLY A C 1
ATOM 644 O O . GLY A 1 83 ? 7.489 -1.547 -21.009 1.00 88.38 83 GLY A O 1
ATOM 645 N N . ASP A 1 84 ? 9.272 -2.509 -22.002 1.00 89.06 84 ASP A N 1
ATOM 646 C CA . ASP A 1 84 ? 8.604 -3.765 -22.377 1.00 89.06 84 ASP A CA 1
ATOM 647 C C . ASP A 1 84 ? 8.626 -4.825 -21.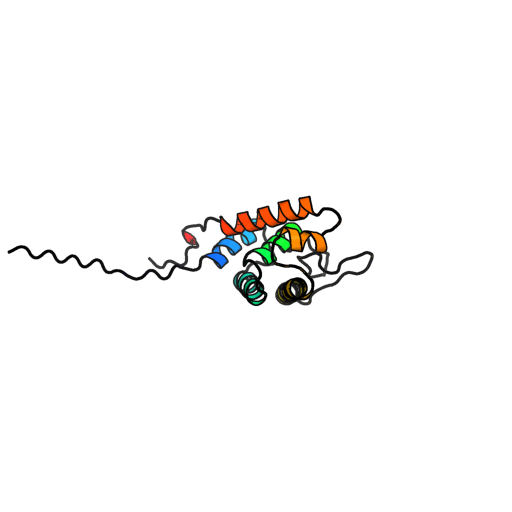260 1.00 89.06 84 ASP A C 1
ATOM 649 O O . ASP A 1 84 ? 8.026 -5.895 -21.388 1.00 89.06 84 ASP A O 1
ATOM 653 N N . HIS A 1 85 ? 9.323 -4.562 -20.149 1.00 90.69 85 HIS A N 1
ATOM 654 C CA . HIS A 1 85 ? 9.379 -5.482 -19.022 1.00 90.69 85 HIS A CA 1
ATOM 655 C C . HIS A 1 85 ? 8.145 -5.337 -18.132 1.00 90.69 85 HIS A C 1
ATOM 657 O O . HIS A 1 85 ? 7.792 -4.243 -17.683 1.00 90.69 85 HIS A O 1
ATOM 663 N N . LYS A 1 86 ? 7.527 -6.477 -17.818 1.00 92.38 86 LYS A N 1
ATOM 664 C CA . LYS A 1 86 ? 6.339 -6.564 -16.975 1.00 92.38 86 LYS A CA 1
ATOM 665 C C . LYS A 1 86 ? 6.441 -7.773 -16.052 1.00 92.38 86 LYS A C 1
ATOM 667 O O . LYS A 1 86 ? 6.333 -8.915 -16.496 1.00 92.38 86 LYS A O 1
ATOM 672 N N . LEU A 1 87 ? 6.633 -7.519 -14.760 1.00 96.44 87 LEU A N 1
ATOM 673 C CA . LEU A 1 87 ? 6.539 -8.554 -13.737 1.00 96.44 87 LEU A CA 1
ATOM 674 C C . LEU A 1 87 ? 5.071 -8.954 -13.519 1.00 96.44 87 LEU A C 1
ATOM 676 O O . LEU A 1 87 ? 4.228 -8.100 -13.234 1.00 96.44 87 LEU A O 1
ATOM 680 N N . CYS A 1 88 ? 4.790 -10.255 -13.598 1.00 97.56 88 CYS A N 1
ATOM 681 C CA . CYS A 1 88 ? 3.486 -10.838 -13.293 1.00 97.56 88 CYS A CA 1
ATOM 682 C C . CYS A 1 88 ? 3.613 -11.835 -12.148 1.00 97.56 88 CYS A C 1
ATOM 684 O O . CYS A 1 88 ? 4.423 -12.760 -12.209 1.00 97.56 88 CYS A O 1
ATOM 686 N N . PHE A 1 89 ? 2.814 -11.640 -11.103 1.00 98.25 89 PHE A N 1
ATOM 687 C CA . PHE A 1 89 ? 2.750 -12.555 -9.972 1.00 98.25 89 PHE A CA 1
ATOM 688 C C . PHE A 1 89 ? 1.822 -13.735 -10.280 1.00 98.25 89 PHE A C 1
ATOM 690 O O . PHE A 1 89 ? 0.919 -13.639 -11.109 1.00 98.25 89 PHE A O 1
ATOM 697 N N . SER A 1 90 ? 2.040 -14.856 -9.593 1.00 97.88 90 SER A N 1
ATOM 698 C CA . SER A 1 90 ? 1.213 -16.062 -9.720 1.00 97.88 90 SER A CA 1
ATOM 699 C C . SER A 1 90 ? -0.134 -15.961 -9.000 1.00 97.88 90 SER A C 1
ATOM 701 O O . SER A 1 90 ? -1.077 -16.648 -9.381 1.00 97.88 90 SER A O 1
ATOM 703 N N . SER A 1 91 ? -0.235 -15.122 -7.967 1.00 98.56 91 SER A N 1
ATOM 704 C CA . SER A 1 91 ? -1.478 -14.822 -7.253 1.00 98.56 91 SER A CA 1
ATOM 705 C C . SER A 1 91 ? -1.433 -13.427 -6.621 1.00 98.56 91 SER A C 1
ATOM 707 O O . SER A 1 91 ? -0.379 -12.781 -6.579 1.00 98.56 91 SER A O 1
ATOM 709 N N . PHE A 1 92 ? -2.570 -12.957 -6.103 1.00 98.62 92 PHE A N 1
ATOM 710 C CA . PHE A 1 92 ? -2.615 -11.710 -5.338 1.00 98.62 92 PHE A CA 1
ATOM 711 C C . PHE A 1 92 ? -1.813 -11.815 -4.038 1.00 98.62 92 PHE A C 1
ATOM 713 O O . PHE A 1 92 ? -1.098 -10.881 -3.700 1.00 98.62 92 PHE A O 1
ATOM 720 N N . GLU A 1 93 ? -1.850 -12.953 -3.347 1.00 98.81 93 GLU A N 1
ATOM 721 C CA . GLU A 1 93 ? -1.049 -13.222 -2.148 1.00 98.81 93 GLU A CA 1
ATOM 722 C C . GLU A 1 93 ? 0.451 -13.149 -2.450 1.00 98.81 93 GLU A C 1
ATOM 724 O O . GLU A 1 93 ? 1.203 -12.532 -1.696 1.00 98.81 93 GLU A O 1
ATOM 7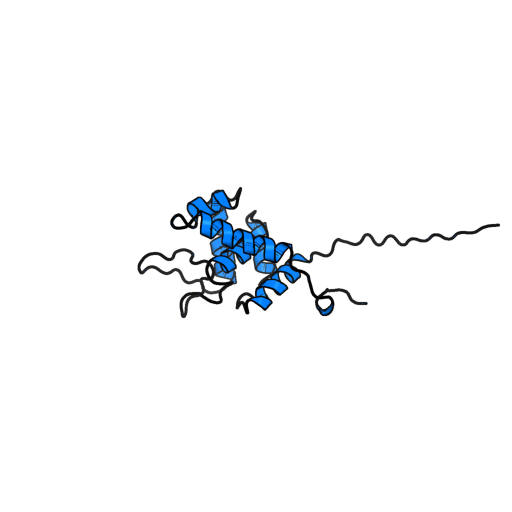29 N N . ALA A 1 94 ? 0.884 -13.705 -3.588 1.00 98.81 94 ALA A N 1
ATOM 730 C CA . ALA A 1 94 ? 2.271 -13.610 -4.034 1.00 98.81 94 ALA A CA 1
ATOM 731 C C . ALA A 1 94 ? 2.674 -12.158 -4.343 1.00 98.81 94 ALA A C 1
ATOM 733 O O . ALA A 1 94 ? 3.791 -11.749 -4.022 1.00 98.81 94 ALA A O 1
ATOM 734 N N . ALA A 1 95 ? 1.768 -11.365 -4.924 1.00 98.69 95 ALA A N 1
ATOM 735 C CA . ALA A 1 95 ? 1.989 -9.939 -5.146 1.00 98.69 95 ALA A CA 1
ATOM 736 C C . ALA A 1 95 ? 2.099 -9.162 -3.823 1.00 98.69 95 ALA A C 1
ATOM 738 O O . ALA A 1 95 ? 3.031 -8.378 -3.653 1.00 98.69 95 ALA A O 1
ATOM 739 N N . ILE A 1 96 ? 1.181 -9.403 -2.881 1.00 98.88 96 ILE A N 1
ATOM 740 C CA . ILE A 1 96 ? 1.137 -8.767 -1.555 1.00 98.88 96 ILE A CA 1
ATOM 741 C C . ILE A 1 96 ? 2.448 -9.034 -0.800 1.00 98.88 96 ILE A C 1
ATOM 743 O O . ILE A 1 96 ? 3.125 -8.096 -0.379 1.00 98.88 96 ILE A O 1
ATOM 747 N N . GLU A 1 97 ? 2.846 -10.303 -0.688 1.00 98.81 97 GLU A N 1
ATOM 748 C CA . GLU A 1 97 ? 4.085 -10.725 -0.025 1.00 98.81 97 GLU A CA 1
ATOM 749 C C . GLU A 1 97 ? 5.332 -10.176 -0.736 1.00 98.81 97 GLU A C 1
ATOM 751 O O . GLU A 1 97 ? 6.239 -9.634 -0.095 1.00 98.81 97 GLU A O 1
ATOM 756 N N . GLY A 1 98 ? 5.374 -10.270 -2.068 1.00 98.75 98 GLY A N 1
ATOM 757 C CA . GLY A 1 98 ? 6.503 -9.815 -2.874 1.00 98.75 98 GLY A CA 1
ATOM 758 C C . GLY A 1 98 ? 6.747 -8.310 -2.757 1.00 98.75 98 GLY A C 1
ATOM 759 O O . GLY A 1 98 ? 7.889 -7.882 -2.561 1.00 98.75 98 GLY A O 1
ATOM 760 N N . VAL A 1 99 ? 5.685 -7.504 -2.829 1.00 98.75 99 VAL A N 1
ATOM 761 C CA . VAL A 1 99 ? 5.782 -6.045 -2.700 1.00 98.75 99 VAL A CA 1
ATOM 762 C C . VAL A 1 99 ? 6.106 -5.640 -1.268 1.00 98.75 99 VAL A C 1
ATOM 764 O O . VAL A 1 99 ? 7.020 -4.839 -1.076 1.00 98.75 99 VAL A O 1
ATOM 767 N N . ALA A 1 100 ? 5.462 -6.228 -0.257 1.00 98.81 100 ALA A N 1
ATOM 768 C CA . ALA A 1 100 ? 5.766 -5.925 1.142 1.00 98.81 100 ALA A CA 1
ATOM 769 C C . ALA A 1 100 ? 7.232 -6.228 1.492 1.00 98.81 100 ALA A C 1
ATOM 771 O O . ALA A 1 100 ? 7.939 -5.368 2.026 1.00 98.81 100 ALA A O 1
ATOM 772 N N . SER A 1 101 ? 7.734 -7.406 1.098 1.00 98.69 101 SER A N 1
ATOM 773 C CA . SER A 1 101 ? 9.146 -7.742 1.281 1.00 98.69 101 SER A CA 1
ATOM 774 C C . SER A 1 101 ? 10.068 -6.810 0.495 1.00 98.69 101 SER A C 1
ATOM 776 O O . SER A 1 101 ? 11.167 -6.517 0.970 1.00 98.69 101 SER A O 1
ATOM 778 N N . GLY A 1 102 ? 9.676 -6.397 -0.712 1.00 98.44 102 GLY A N 1
ATOM 779 C CA . GLY A 1 102 ? 10.445 -5.484 -1.551 1.00 98.44 102 GLY A CA 1
ATOM 780 C C . GLY A 1 102 ? 10.592 -4.103 -0.918 1.00 98.44 102 GLY A C 1
ATOM 781 O O . GLY A 1 102 ? 11.707 -3.584 -0.859 1.00 98.44 102 GLY A O 1
ATOM 782 N N . LEU A 1 103 ? 9.493 -3.553 -0.396 1.00 98.56 103 LEU A N 1
ATOM 783 C CA . LEU A 1 103 ? 9.477 -2.303 0.360 1.00 98.56 103 LEU A CA 1
ATOM 784 C C . LEU A 1 103 ? 10.402 -2.399 1.575 1.00 98.56 103 LEU A C 1
ATOM 786 O O . LEU A 1 103 ? 11.364 -1.644 1.665 1.00 98.56 103 LEU A O 1
ATOM 790 N N . ALA A 1 104 ? 10.193 -3.384 2.450 1.00 97.62 104 ALA A N 1
ATOM 791 C CA . ALA A 1 104 ? 10.973 -3.519 3.680 1.00 97.62 104 ALA A CA 1
ATOM 792 C C . ALA A 1 104 ? 12.483 -3.695 3.444 1.00 97.62 104 ALA A C 1
ATOM 794 O O . ALA A 1 104 ? 13.293 -3.238 4.245 1.00 97.62 104 ALA A O 1
ATOM 795 N N . LYS A 1 105 ? 12.881 -4.354 2.347 1.00 97.88 105 LYS A N 1
ATOM 796 C CA . LYS A 1 105 ? 14.299 -4.594 2.031 1.00 97.88 105 LYS A CA 1
ATOM 797 C C . LYS A 1 105 ? 14.981 -3.423 1.332 1.00 97.88 105 LYS A C 1
ATOM 799 O O . LYS A 1 105 ? 16.191 -3.276 1.468 1.00 97.88 105 LYS A O 1
ATOM 804 N N . LYS A 1 106 ? 14.251 -2.668 0.507 1.00 97.06 106 LYS A N 1
ATOM 805 C CA . LYS A 1 106 ? 14.856 -1.717 -0.444 1.00 97.06 106 LYS A CA 1
ATOM 806 C C . LYS A 1 106 ? 14.512 -0.254 -0.163 1.00 97.06 106 LYS A C 1
ATOM 808 O O . LYS A 1 106 ? 15.150 0.617 -0.742 1.00 97.06 106 LYS A O 1
ATOM 813 N N . TYR A 1 107 ? 13.511 0.020 0.671 1.00 97.25 107 TYR A N 1
ATOM 814 C CA . TYR A 1 107 ? 12.954 1.358 0.862 1.00 97.25 107 TYR A CA 1
ATOM 815 C C . TYR A 1 107 ? 13.176 1.823 2.295 1.00 97.25 107 TYR A C 1
ATOM 817 O O . TYR A 1 107 ? 13.191 1.032 3.236 1.00 97.25 107 TYR A O 1
ATOM 825 N N . ASN A 1 108 ? 13.264 3.140 2.472 1.00 97.06 108 ASN A N 1
ATOM 826 C CA . ASN A 1 108 ? 13.021 3.726 3.779 1.00 97.06 108 ASN A CA 1
ATOM 827 C C . ASN A 1 108 ? 11.505 3.770 4.025 1.00 97.06 108 ASN A C 1
ATOM 829 O O . ASN A 1 108 ? 10.802 4.598 3.446 1.00 97.06 108 ASN A O 1
ATOM 833 N N . ILE A 1 109 ? 11.025 2.876 4.886 1.00 97.25 109 ILE A N 1
ATOM 834 C CA . ILE A 1 109 ? 9.600 2.704 5.194 1.00 97.25 109 ILE A CA 1
ATOM 835 C C . ILE A 1 109 ? 9.114 3.556 6.376 1.00 97.25 109 ILE A C 1
ATOM 837 O O . ILE A 1 109 ? 7.983 3.386 6.820 1.00 97.25 109 ILE A O 1
ATOM 841 N N . SER A 1 110 ? 9.937 4.478 6.895 1.00 96.00 110 SER A N 1
ATOM 842 C CA . SER A 1 110 ? 9.583 5.271 8.082 1.00 96.00 110 SER A CA 1
ATOM 843 C C . SER A 1 110 ? 8.411 6.227 7.860 1.00 96.00 110 SER A C 1
ATOM 845 O O . SER A 1 110 ? 7.686 6.542 8.802 1.00 96.00 110 SER A O 1
ATOM 847 N N . THR A 1 111 ? 8.219 6.700 6.627 1.00 97.94 111 THR A N 1
ATOM 848 C CA . THR A 1 111 ? 7.099 7.569 6.256 1.00 97.94 111 THR A CA 1
ATOM 849 C C . THR A 1 111 ? 6.626 7.281 4.836 1.00 97.94 111 THR A C 1
ATOM 851 O O . THR A 1 111 ? 7.390 6.793 3.997 1.00 97.94 111 THR A O 1
ATOM 854 N N . LEU A 1 112 ? 5.379 7.653 4.535 1.00 98.06 112 LEU A N 1
ATOM 855 C CA . LEU A 1 112 ? 4.816 7.533 3.189 1.00 98.06 112 LEU A CA 1
ATOM 856 C C . LEU A 1 112 ? 5.645 8.306 2.152 1.00 98.06 112 LEU A C 1
ATOM 858 O O . LEU A 1 112 ? 5.864 7.818 1.049 1.00 98.06 112 LEU A O 1
ATOM 862 N N . GLU A 1 113 ? 6.143 9.488 2.509 1.00 98.19 113 GLU A N 1
ATOM 863 C CA . GLU A 1 113 ? 6.986 10.317 1.646 1.00 98.19 113 GLU A CA 1
ATOM 864 C C . GLU A 1 113 ? 8.317 9.628 1.336 1.00 98.19 113 GLU A C 1
ATOM 866 O O . GLU A 1 113 ? 8.821 9.715 0.218 1.00 98.19 113 GLU A O 1
ATOM 871 N N . SER A 1 114 ? 8.893 8.930 2.317 1.00 97.88 114 SER A N 1
ATOM 872 C CA . SER A 1 114 ? 10.147 8.193 2.137 1.00 97.88 114 SER A CA 1
ATOM 873 C C . SER A 1 114 ? 9.978 7.007 1.192 1.00 97.88 114 SER A C 1
ATOM 875 O O . SER A 1 114 ? 10.841 6.784 0.341 1.00 97.88 114 SER A O 1
ATOM 877 N N . ILE A 1 115 ? 8.832 6.328 1.265 1.00 98.31 115 ILE A N 1
ATOM 878 C CA . ILE A 1 115 ? 8.458 5.281 0.312 1.00 98.31 115 ILE A CA 1
ATOM 879 C C . ILE A 1 115 ? 8.254 5.881 -1.083 1.00 98.31 115 ILE A C 1
ATOM 881 O O . ILE A 1 115 ? 8.864 5.420 -2.048 1.00 98.31 115 ILE A O 1
ATOM 885 N N . ALA A 1 116 ? 7.451 6.943 -1.187 1.00 97.69 116 ALA A N 1
ATOM 886 C CA . ALA A 1 116 ? 7.074 7.562 -2.455 1.00 97.69 116 ALA A CA 1
ATOM 887 C C . ALA A 1 116 ? 8.278 8.049 -3.268 1.00 97.69 116 ALA A C 1
ATOM 889 O O . ALA A 1 116 ? 8.328 7.805 -4.471 1.00 97.69 116 ALA A O 1
ATOM 890 N N . ARG A 1 117 ? 9.282 8.654 -2.610 1.00 96.69 117 ARG A N 1
ATOM 891 C CA . ARG A 1 117 ? 10.524 9.123 -3.258 1.00 96.69 117 ARG A CA 1
ATOM 892 C C . ARG A 1 117 ? 11.270 8.034 -4.028 1.00 96.69 117 ARG A C 1
ATOM 894 O O . ARG A 1 117 ? 12.067 8.361 -4.898 1.00 96.69 117 ARG A O 1
ATOM 901 N N . THR A 1 118 ? 11.037 6.768 -3.692 1.00 96.31 118 THR A N 1
ATOM 902 C CA . THR A 1 118 ? 11.620 5.624 -4.402 1.00 96.31 118 THR A CA 1
ATOM 903 C C . THR A 1 118 ? 10.589 4.938 -5.301 1.00 96.31 118 THR A C 1
ATOM 905 O O . THR A 1 118 ? 10.939 4.488 -6.386 1.00 96.31 118 THR A O 1
ATOM 908 N N . TYR A 1 119 ? 9.324 4.869 -4.875 1.00 96.50 119 TYR A N 1
ATOM 909 C CA . TYR A 1 119 ? 8.274 4.113 -5.567 1.00 96.50 119 TYR A CA 1
ATOM 910 C C . TYR A 1 119 ? 7.843 4.775 -6.877 1.00 96.50 119 TYR A C 1
ATOM 912 O O . TYR A 1 119 ? 7.673 4.103 -7.889 1.00 96.50 119 TYR A O 1
ATOM 920 N N . ASN A 1 120 ? 7.666 6.097 -6.855 1.00 94.94 120 ASN A N 1
ATOM 921 C CA . ASN A 1 120 ? 7.208 6.866 -8.002 1.00 94.94 120 ASN A CA 1
ATOM 922 C C . ASN A 1 120 ? 7.950 8.201 -8.046 1.00 94.94 120 ASN A C 1
ATOM 924 O O . ASN A 1 120 ? 7.579 9.146 -7.360 1.00 94.94 120 ASN A O 1
ATOM 928 N N . THR A 1 121 ? 9.001 8.269 -8.863 1.00 92.44 121 THR A N 1
ATOM 929 C CA . THR A 1 121 ? 9.826 9.474 -9.046 1.00 92.44 121 THR A CA 1
ATOM 930 C C . THR A 1 121 ? 9.273 10.435 -10.099 1.00 92.44 121 THR A C 1
ATOM 932 O O . THR A 1 121 ? 9.776 11.548 -10.232 1.00 92.44 121 THR A O 1
ATOM 935 N N . VAL A 1 122 ? 8.251 10.018 -10.855 1.00 91.44 122 VAL A N 1
ATOM 936 C CA . VAL A 1 122 ? 7.659 10.797 -11.954 1.00 91.44 122 VAL A CA 1
ATOM 937 C C . VAL A 1 122 ? 6.570 11.736 -11.436 1.00 91.44 122 VAL A C 1
ATOM 939 O O . VAL A 1 122 ? 6.496 12.891 -11.843 1.00 91.44 122 VAL A O 1
ATOM 942 N N . SER A 1 123 ? 5.724 11.250 -10.528 1.00 94.12 123 SER A N 1
ATOM 943 C CA . SER A 1 123 ? 4.622 12.001 -9.925 1.00 94.12 123 SER A CA 1
ATOM 944 C C . SER A 1 123 ? 4.545 11.730 -8.422 1.00 94.12 123 SER A C 1
ATOM 946 O O . SER A 1 123 ? 3.519 11.301 -7.896 1.00 94.12 123 SER A O 1
ATOM 948 N N . THR A 1 124 ? 5.654 11.972 -7.720 1.00 97.44 124 THR A N 1
ATOM 949 C CA . THR A 1 124 ? 5.806 11.669 -6.289 1.00 97.44 124 THR A CA 1
ATOM 950 C C . THR A 1 124 ? 4.674 12.254 -5.440 1.00 97.44 124 THR A C 1
ATOM 952 O O . THR A 1 124 ? 4.046 11.530 -4.671 1.00 97.44 124 THR A O 1
ATOM 955 N N . ASP A 1 125 ? 4.359 13.542 -5.604 1.00 98.06 125 ASP A N 1
ATOM 956 C CA . ASP A 1 125 ? 3.340 14.219 -4.789 1.00 98.06 125 ASP A CA 1
ATOM 957 C C . ASP A 1 125 ? 1.920 13.734 -5.106 1.00 98.06 125 ASP A C 1
ATOM 959 O O . ASP A 1 125 ? 1.107 13.537 -4.199 1.00 98.06 125 ASP A O 1
ATOM 963 N N . GLY A 1 126 ? 1.631 13.483 -6.388 1.00 98.25 126 GLY A N 1
ATOM 964 C CA . GLY A 1 126 ? 0.358 12.905 -6.820 1.00 98.25 126 GLY A CA 1
ATOM 965 C C . GLY A 1 126 ? 0.158 11.507 -6.239 1.00 98.25 126 GLY A C 1
ATOM 966 O O . GLY A 1 126 ? -0.896 11.204 -5.677 1.00 98.25 126 GLY A O 1
ATOM 967 N N . TRP A 1 127 ? 1.210 10.689 -6.279 1.00 98.38 127 TRP A N 1
ATOM 968 C CA . TRP A 1 127 ? 1.219 9.361 -5.681 1.00 98.38 127 TRP A CA 1
ATOM 969 C C . TRP A 1 127 ? 1.013 9.412 -4.162 1.00 98.38 127 TRP A C 1
ATOM 971 O O . TRP A 1 127 ? 0.178 8.680 -3.630 1.00 98.38 127 TRP A O 1
ATOM 981 N N . ILE A 1 128 ? 1.704 10.315 -3.453 1.00 98.62 128 ILE A N 1
ATOM 982 C CA . ILE A 1 128 ? 1.515 10.516 -2.005 1.00 98.62 128 ILE A CA 1
ATOM 983 C C . ILE A 1 128 ? 0.063 10.889 -1.704 1.00 98.62 128 ILE A C 1
ATOM 985 O O . ILE A 1 128 ? -0.528 10.329 -0.778 1.00 98.62 128 ILE A O 1
ATOM 989 N N . SER A 1 129 ? -0.508 11.824 -2.466 1.00 98.62 129 SER A N 1
ATOM 990 C CA . SER A 1 129 ? -1.883 12.293 -2.283 1.00 98.62 129 SER A CA 1
ATOM 991 C C . SER A 1 129 ? -2.894 11.153 -2.433 1.00 98.62 129 SER A C 1
ATOM 993 O O . SER A 1 129 ? -3.700 10.915 -1.530 1.00 98.62 129 SER A O 1
ATOM 995 N N . HIS A 1 130 ? -2.805 10.381 -3.520 1.00 98.44 130 HIS A N 1
ATOM 996 C CA . HIS A 1 130 ? -3.710 9.260 -3.782 1.00 98.44 130 HIS A CA 1
ATOM 997 C C . HIS A 1 130 ? -3.549 8.123 -2.767 1.00 98.44 130 HIS A C 1
ATOM 999 O O . HIS A 1 130 ? -4.541 7.645 -2.212 1.00 98.44 130 HIS A O 1
ATOM 1005 N N . THR A 1 131 ? -2.314 7.738 -2.437 1.00 98.81 131 THR A N 1
ATOM 1006 C CA . THR A 1 131 ? -2.076 6.666 -1.461 1.00 98.81 131 THR A CA 1
ATOM 1007 C C . THR A 1 131 ? -2.567 7.083 -0.077 1.00 98.81 131 THR A C 1
ATOM 1009 O O . THR A 1 131 ? -3.246 6.312 0.597 1.00 98.81 131 THR A O 1
ATOM 1012 N N . ARG A 1 132 ? -2.337 8.337 0.334 1.00 98.81 132 ARG A N 1
ATOM 1013 C CA . ARG A 1 132 ? -2.865 8.866 1.601 1.00 98.81 132 ARG A CA 1
ATOM 1014 C C . ARG A 1 132 ? -4.389 8.929 1.615 1.00 98.81 132 ARG A C 1
ATOM 1016 O O . ARG A 1 132 ? -4.993 8.616 2.639 1.00 98.81 132 ARG A O 1
ATOM 1023 N N . PHE A 1 133 ? -5.014 9.296 0.496 1.00 98.75 133 PHE A N 1
ATOM 1024 C CA . PHE A 1 133 ? -6.468 9.254 0.361 1.00 98.75 133 PHE A CA 1
ATOM 1025 C C . PHE A 1 133 ? -7.008 7.850 0.649 1.00 98.75 133 PHE A C 1
ATOM 1027 O O . PHE A 1 133 ? -7.943 7.719 1.439 1.00 98.75 133 PHE A O 1
ATOM 1034 N N . PHE A 1 134 ? -6.408 6.800 0.081 1.00 98.81 134 PHE A N 1
ATOM 1035 C CA . PHE A 1 134 ? -6.855 5.429 0.330 1.00 98.81 134 PHE A CA 1
ATOM 1036 C C . PHE A 1 134 ? -6.539 4.928 1.743 1.00 98.81 134 PHE A C 1
ATOM 1038 O O . PHE A 1 134 ? -7.405 4.292 2.341 1.00 98.81 134 PHE A O 1
ATOM 1045 N N . ILE A 1 135 ? -5.378 5.277 2.314 1.00 98.81 135 ILE A N 1
ATOM 1046 C CA . ILE A 1 135 ? -5.063 5.022 3.734 1.00 98.81 135 ILE A CA 1
ATOM 1047 C C . ILE A 1 135 ? -6.183 5.577 4.620 1.00 98.81 135 ILE A C 1
ATOM 1049 O O . ILE A 1 135 ? -6.785 4.847 5.406 1.00 98.81 135 ILE A O 1
ATOM 1053 N N . ASN A 1 136 ? -6.504 6.863 4.458 1.00 98.75 136 ASN A N 1
ATOM 1054 C CA . ASN A 1 136 ? -7.526 7.524 5.265 1.00 98.75 136 ASN A CA 1
ATOM 1055 C C . ASN A 1 136 ? -8.902 6.908 5.022 1.00 98.75 136 ASN A C 1
ATOM 1057 O O . ASN A 1 136 ? -9.620 6.617 5.971 1.00 98.75 136 ASN A O 1
ATOM 1061 N N . LYS A 1 137 ? -9.243 6.640 3.759 1.00 98.56 137 LYS A N 1
ATOM 1062 C CA . LYS A 1 137 ? -10.517 6.029 3.383 1.00 98.56 137 LYS A CA 1
ATOM 1063 C C . LYS A 1 137 ? -10.750 4.675 4.050 1.00 98.56 137 LYS A C 1
ATOM 1065 O O . LYS A 1 137 ? -11.891 4.387 4.389 1.00 98.56 137 LYS A O 1
ATOM 1070 N N . ILE A 1 138 ? -9.703 3.866 4.209 1.00 98.56 138 ILE A N 1
ATOM 1071 C CA . ILE A 1 138 ? -9.776 2.583 4.915 1.00 98.56 138 ILE A CA 1
ATOM 1072 C C . ILE A 1 138 ? -9.903 2.825 6.422 1.00 98.56 138 ILE A C 1
ATOM 1074 O O . ILE A 1 138 ? -10.840 2.327 7.035 1.00 98.56 138 ILE A O 1
ATOM 1078 N N . LYS A 1 139 ? -9.028 3.645 7.019 1.00 98.06 139 LYS A N 1
ATOM 1079 C CA . LYS A 1 139 ? -9.028 3.899 8.475 1.00 98.06 139 LYS A CA 1
ATOM 1080 C C . LYS A 1 139 ? -10.329 4.505 8.995 1.00 98.06 139 LYS A C 1
ATOM 1082 O O . LYS A 1 139 ? -10.696 4.265 10.141 1.00 98.06 139 LYS A O 1
ATOM 1087 N N . THR A 1 140 ? -11.008 5.300 8.172 1.00 96.94 140 THR A N 1
ATOM 1088 C CA . THR A 1 140 ? -12.270 5.959 8.527 1.00 96.94 140 THR A CA 1
ATOM 1089 C C . THR A 1 140 ? -13.486 5.280 7.901 1.00 96.94 140 THR A C 1
ATOM 1091 O O . THR A 1 140 ? -14.543 5.903 7.817 1.00 96.94 140 THR A O 1
ATOM 1094 N N . ALA A 1 141 ? -13.354 4.058 7.377 1.00 96.62 141 ALA A N 1
ATOM 1095 C CA . ALA A 1 141 ? -14.495 3.345 6.823 1.00 96.62 141 ALA A CA 1
ATOM 1096 C C . ALA A 1 141 ? -15.497 3.028 7.940 1.00 96.62 141 ALA A C 1
ATOM 1098 O O . ALA A 1 141 ? -15.157 2.387 8.936 1.00 96.62 141 ALA A O 1
ATOM 1099 N N . GLU A 1 142 ? -16.734 3.485 7.761 1.00 93.56 142 GLU A N 1
ATOM 1100 C CA . GLU A 1 142 ? -17.851 3.114 8.621 1.00 93.56 142 GLU A CA 1
ATOM 1101 C C . GLU A 1 142 ? -18.338 1.722 8.230 1.00 93.56 142 GLU A C 1
ATOM 1103 O O . GLU A 1 142 ? -18.635 1.463 7.061 1.00 93.56 142 GLU A O 1
ATOM 1108 N N . ILE A 1 143 ? -18.413 0.827 9.212 1.00 90.50 143 ILE A N 1
ATOM 1109 C CA . ILE A 1 143 ? -18.894 -0.534 9.001 1.00 90.50 143 ILE A CA 1
ATOM 1110 C C . ILE A 1 143 ? -20.418 -0.520 9.142 1.00 90.50 143 ILE A C 1
ATOM 1112 O O . ILE A 1 143 ? -20.924 -0.156 10.209 1.00 90.50 143 ILE A O 1
ATOM 1116 N N . PRO A 1 144 ? -21.174 -0.901 8.096 1.00 84.25 144 PRO A N 1
ATOM 1117 C CA . PRO A 1 144 ? -22.618 -1.032 8.195 1.00 84.25 144 PRO A CA 1
ATOM 1118 C C . PRO A 1 144 ? -23.010 -1.976 9.334 1.00 84.25 144 PRO A C 1
ATOM 1120 O O . PRO A 1 144 ? -22.412 -3.036 9.494 1.00 84.25 144 PRO A O 1
ATOM 1123 N N . VAL A 1 145 ? -24.070 -1.642 10.077 1.00 81.69 145 VAL A N 1
ATOM 1124 C CA . VAL A 1 145 ? -24.507 -2.416 11.258 1.00 81.69 145 VAL A CA 1
ATOM 1125 C C . VAL A 1 145 ? -24.702 -3.905 10.950 1.00 81.69 145 VAL A C 1
ATOM 1127 O O . VAL A 1 145 ? -24.310 -4.750 11.744 1.00 81.69 145 VAL A O 1
ATOM 1130 N N . HIS A 1 146 ? -25.240 -4.239 9.773 1.00 80.00 146 HIS A N 1
ATOM 1131 C CA . HIS A 1 146 ? -25.465 -5.625 9.342 1.00 80.00 146 HIS A CA 1
ATOM 1132 C C . HIS A 1 146 ? -24.178 -6.417 9.037 1.00 80.00 146 HIS A C 1
ATOM 1134 O O . HIS A 1 146 ? -24.256 -7.614 8.780 1.00 80.00 146 HIS A O 1
ATOM 1140 N N . GLN A 1 147 ? -23.019 -5.756 9.015 1.00 77.38 147 GLN A N 1
ATOM 1141 C CA . GLN A 1 147 ? -21.697 -6.354 8.802 1.00 77.38 147 GLN A CA 1
ATOM 1142 C C . GLN A 1 147 ? -20.871 -6.402 10.091 1.00 77.38 147 GLN A C 1
ATOM 1144 O O . GLN A 1 147 ? -19.771 -6.945 10.080 1.00 77.38 147 GLN A O 1
ATOM 1149 N N . LEU A 1 148 ? -21.376 -5.845 11.199 1.00 79.19 148 LEU A N 1
ATOM 1150 C CA . LEU A 1 148 ? -20.696 -5.945 12.484 1.00 79.19 148 LEU A CA 1
ATOM 1151 C C . LEU A 1 148 ? -20.727 -7.403 12.968 1.00 79.19 148 LEU A C 1
ATOM 1153 O O . LEU A 1 148 ? -21.791 -8.026 12.940 1.00 79.19 148 LEU A O 1
ATOM 1157 N N . PRO A 1 149 ? -19.612 -7.948 13.481 1.00 69.62 149 PRO A N 1
ATOM 1158 C CA . PRO A 1 149 ? -19.540 -9.320 13.980 1.00 69.62 149 PRO A CA 1
ATOM 1159 C C . PRO A 1 149 ? -20.126 -9.434 15.401 1.00 69.62 149 PRO A C 1
ATOM 1161 O O . PRO A 1 149 ? -19.542 -10.054 16.288 1.00 69.62 149 PRO A O 1
ATOM 1164 N N . LEU A 1 150 ? -21.275 -8.800 15.642 1.00 67.69 150 LEU A N 1
ATOM 1165 C CA . LEU A 1 150 ? -22.010 -8.890 16.897 1.00 67.69 150 LEU A CA 1
ATOM 1166 C C . LEU A 1 150 ? -23.150 -9.890 16.721 1.00 67.69 150 LEU A C 1
ATOM 1168 O O . LEU A 1 150 ? -24.014 -9.725 15.863 1.00 67.69 150 LEU A O 1
ATOM 1172 N N . THR A 1 151 ? -23.159 -10.924 17.555 1.00 60.44 151 THR A N 1
ATOM 1173 C CA . THR A 1 151 ? -24.372 -11.709 17.796 1.00 60.44 151 THR A CA 1
ATOM 1174 C C . THR A 1 151 ? -25.155 -10.988 18.891 1.00 60.44 151 THR A C 1
ATOM 1176 O O . THR A 1 151 ? -24.611 -10.743 19.968 1.00 60.44 151 THR A O 1
ATOM 1179 N N . LEU A 1 152 ? -26.377 -10.547 18.571 1.00 54.12 152 LEU A N 1
ATOM 1180 C CA . LEU A 1 152 ? -27.323 -9.995 19.549 1.00 54.12 152 LEU A CA 1
ATOM 1181 C C . LEU A 1 152 ? -27.925 -11.113 20.404 1.00 54.12 152 LEU A C 1
ATOM 1183 O O . LEU A 1 152 ? -28.188 -12.198 19.835 1.00 54.12 152 LEU A O 1
#

pLDDT: mean 91.06, std 15.08, range [39.88, 98.88]

Sequence (152 aa):
MLLIISGKTSIRAAELDLRADQMRVVLTKYNSPMLGLENILIQTAEKYGLDWTLLAAIAGTESSFGKHMPHECINPYGWGIYGDHKLCFSSFEAAIEGVASGLAKKYNISTLESIARTYNTVSTDGWISHTRFFINKIKTAEIPVHQLPLTL

Secondary structure (DSSP, 8-state):
------------------HHHHHHHHHHHTT-TTTT-HHHHHHHHHHTT--TTHHHHHHHHHHTTTTTPPTT-B-TT-TTEETTEE--BSSHHHHHHHHHHHHHHHS--SSHHHHHHHH-SSSHHHHHHHHHHHHHHHHTPPPPGGGS----

Foldseek 3Di:
DDDDPPPPPPPVPPPDDCLLLLLLLQCVVLVAPCRPCLVLLQVLCVVLVHDSQQLQLQLCLQAVNQVRDDPPARASRQPQDDDPTDDGAPDVSRNSNVVSVVCSVPWDRPDLLRSLVPSPVPCSVSSSVSSVVSVVSSVPRDRPPVRDPDDD

Radius of gyration: 19.46 Å; chains: 1; bounding box: 46×30×78 Å